Protein AF-A0A6P0NA52-F1 (afdb_monomer)

Structure (mmCIF, N/CA/C/O backbone):
data_AF-A0A6P0NA52-F1
#
_entry.id   AF-A0A6P0NA52-F1
#
loop_
_atom_site.group_PDB
_atom_site.id
_atom_site.type_symbol
_atom_site.label_atom_id
_atom_site.label_alt_id
_atom_site.label_comp_id
_atom_site.label_asym_id
_atom_site.label_entity_id
_atom_site.label_seq_id
_atom_site.pdbx_PDB_ins_code
_atom_site.Cartn_x
_atom_site.Cartn_y
_atom_site.Cartn_z
_atom_site.occupancy
_atom_site.B_iso_or_equiv
_atom_site.auth_seq_id
_atom_site.auth_comp_id
_atom_site.auth_asym_id
_atom_site.auth_atom_id
_atom_site.pdbx_PDB_model_num
ATOM 1 N N . MET A 1 1 ? -23.401 -4.101 -5.443 1.00 59.59 1 MET A N 1
ATOM 2 C CA . MET A 1 1 ? -22.128 -4.035 -4.692 1.00 59.59 1 MET A CA 1
ATOM 3 C C . MET A 1 1 ? -22.171 -2.765 -3.866 1.00 59.59 1 MET A C 1
ATOM 5 O O . MET A 1 1 ? -22.538 -1.739 -4.428 1.00 59.59 1 MET A O 1
ATOM 9 N N . ALA A 1 2 ? -21.910 -2.827 -2.560 1.00 70.06 2 ALA A N 1
ATOM 10 C CA . ALA A 1 2 ? -21.777 -1.606 -1.770 1.00 70.06 2 ALA A CA 1
ATOM 11 C C . ALA A 1 2 ? -20.561 -0.803 -2.270 1.00 70.06 2 ALA A C 1
ATOM 13 O O . ALA A 1 2 ? -19.628 -1.374 -2.839 1.00 70.06 2 ALA A O 1
ATOM 14 N N . ARG A 1 3 ? -20.603 0.526 -2.120 1.00 83.31 3 ARG A N 1
ATOM 15 C CA . ARG A 1 3 ? -19.464 1.391 -2.454 1.00 83.31 3 ARG A CA 1
ATOM 16 C C . ARG A 1 3 ? -18.346 1.116 -1.454 1.00 83.31 3 ARG A C 1
ATOM 18 O O . ARG A 1 3 ? -18.559 1.256 -0.250 1.00 83.31 3 ARG A O 1
ATOM 25 N N . LEU A 1 4 ? -17.163 0.763 -1.937 1.00 84.56 4 LEU A N 1
ATOM 26 C CA . LEU A 1 4 ? -15.998 0.448 -1.107 1.00 84.56 4 LEU A CA 1
ATOM 27 C C . LEU A 1 4 ? -15.586 1.640 -0.246 1.00 84.56 4 LEU A C 1
ATOM 29 O O . LEU A 1 4 ? -15.161 1.480 0.893 1.00 84.56 4 LEU A O 1
ATOM 33 N N . SER A 1 5 ? -15.762 2.853 -0.771 1.00 84.81 5 SER A N 1
ATOM 34 C CA . SER A 1 5 ? -15.573 4.087 -0.010 1.00 84.81 5 SER A CA 1
ATOM 35 C C . SER A 1 5 ? -16.448 4.165 1.246 1.00 84.81 5 SER A C 1
ATOM 37 O O . SER A 1 5 ? -15.993 4.688 2.262 1.00 84.81 5 SER A O 1
ATOM 39 N N . VAL A 1 6 ? -17.670 3.626 1.206 1.00 88.06 6 VAL A N 1
ATOM 40 C CA . VAL A 1 6 ? -18.576 3.575 2.364 1.00 88.06 6 VAL A CA 1
ATOM 41 C C . VAL A 1 6 ? -18.149 2.472 3.328 1.00 88.06 6 VAL A C 1
ATOM 43 O O . VAL A 1 6 ? -18.091 2.714 4.530 1.00 88.06 6 VAL A O 1
ATOM 46 N N . GLU A 1 7 ? -17.787 1.289 2.823 1.00 88.44 7 GLU A N 1
ATOM 47 C CA . GLU A 1 7 ? -17.319 0.176 3.664 1.00 88.44 7 GLU A CA 1
ATOM 48 C C . GLU A 1 7 ? -16.033 0.526 4.421 1.00 88.44 7 GLU A C 1
ATOM 50 O O . GLU A 1 7 ? -15.946 0.301 5.627 1.00 88.44 7 GLU A O 1
ATOM 55 N N . LEU A 1 8 ? -15.060 1.142 3.743 1.00 86.94 8 LEU A N 1
ATOM 56 C CA . LEU A 1 8 ? -13.821 1.604 4.368 1.00 86.94 8 LEU A CA 1
ATOM 57 C C . LEU A 1 8 ? -14.084 2.709 5.391 1.00 86.94 8 LEU A C 1
ATOM 59 O O . LEU A 1 8 ? -13.480 2.709 6.461 1.00 86.94 8 LEU A O 1
ATOM 63 N N . GLN A 1 9 ? -14.979 3.651 5.089 1.00 87.50 9 GLN A N 1
ATOM 64 C CA . GLN A 1 9 ? -15.299 4.712 6.035 1.00 87.50 9 GLN A CA 1
ATOM 65 C C . GLN A 1 9 ? -15.954 4.153 7.299 1.00 87.50 9 GLN A C 1
ATOM 67 O O . GLN A 1 9 ? -15.501 4.452 8.402 1.00 87.50 9 GLN A O 1
ATOM 72 N N . ARG A 1 10 ? -16.961 3.294 7.137 1.00 88.00 10 ARG A N 1
ATOM 73 C CA . ARG A 1 10 ? -17.636 2.649 8.259 1.00 88.00 10 ARG A CA 1
ATOM 74 C C . ARG A 1 10 ? -16.652 1.838 9.105 1.00 88.00 10 ARG A C 1
ATOM 76 O O . ARG A 1 10 ? -16.568 2.037 10.313 1.00 88.00 10 ARG A O 1
ATOM 83 N N . TYR A 1 11 ? -15.865 0.973 8.463 1.00 87.06 11 TYR A N 1
ATOM 84 C CA . TYR A 1 11 ? -14.956 0.061 9.159 1.00 87.06 11 TYR A CA 1
ATOM 85 C C . TYR A 1 11 ? -13.835 0.784 9.916 1.00 87.06 11 TYR A C 1
ATOM 87 O O . 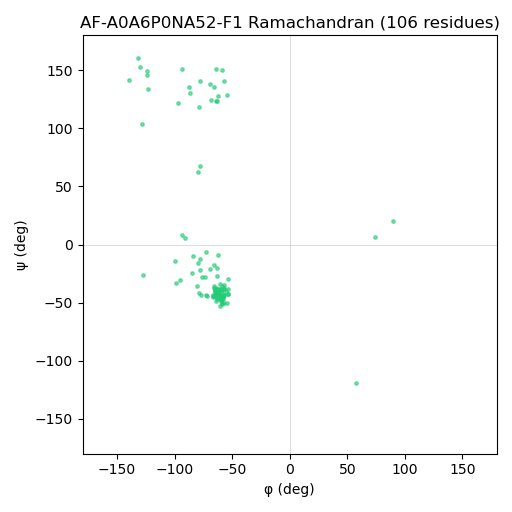TYR A 1 11 ? -13.465 0.364 11.009 1.00 87.06 11 TYR A O 1
ATOM 95 N N . PHE A 1 12 ? -13.264 1.848 9.337 1.00 87.38 12 PHE A N 1
ATOM 96 C CA . PHE A 1 12 ? -12.084 2.508 9.906 1.00 87.38 12 PHE A CA 1
ATOM 97 C C . PHE A 1 12 ? -12.385 3.777 10.708 1.00 87.38 12 PHE A C 1
ATOM 99 O O . PHE A 1 12 ? -11.480 4.239 11.398 1.00 87.38 12 PHE A O 1
ATOM 106 N N . PHE A 1 13 ? -13.584 4.365 10.625 1.00 86.75 13 PHE A N 1
ATOM 107 C CA . PHE A 1 13 ? -13.895 5.640 11.294 1.00 86.75 13 PHE A CA 1
ATOM 108 C C . PHE A 1 13 ? -15.153 5.625 12.166 1.00 86.75 13 PHE A C 1
ATOM 110 O O . PHE A 1 13 ? -15.226 6.441 13.080 1.00 86.75 13 PHE A O 1
ATOM 117 N N . GLU A 1 14 ? -16.136 4.765 11.889 1.00 85.50 14 GLU A N 1
ATOM 118 C CA . GLU A 1 14 ? -17.421 4.773 12.611 1.00 85.50 14 GLU A CA 1
ATOM 119 C C . GLU A 1 14 ? -17.483 3.709 13.713 1.00 85.50 14 GLU A C 1
ATOM 121 O O . GLU A 1 14 ? -18.106 3.931 14.747 1.00 85.50 14 GLU A O 1
ATOM 126 N N . GLU A 1 15 ? -16.826 2.565 13.516 1.00 84.88 15 GLU A N 1
ATOM 127 C CA . GLU A 1 15 ? -16.748 1.499 14.518 1.00 84.88 15 GLU A CA 1
ATOM 128 C C . GLU A 1 15 ? -15.573 1.735 15.486 1.00 84.88 15 GLU A C 1
ATOM 130 O O . GLU A 1 15 ? -14.432 1.934 15.059 1.00 84.88 15 GLU A O 1
ATOM 135 N N . GLU A 1 16 ? -15.823 1.666 16.800 1.00 75.31 16 GLU A N 1
ATOM 136 C CA . GLU A 1 16 ? -14.749 1.626 17.801 1.00 75.31 16 GLU A CA 1
ATOM 137 C C . GLU A 1 16 ? -13.932 0.337 17.634 1.00 75.31 16 GLU A C 1
ATOM 139 O O . GLU A 1 16 ? -14.459 -0.778 17.648 1.00 75.31 16 GLU A O 1
ATOM 144 N N . ARG A 1 17 ? -12.622 0.495 17.440 1.00 74.81 17 ARG A N 1
ATOM 145 C CA . ARG A 1 17 ? -11.687 -0.585 17.108 1.00 74.81 17 ARG A CA 1
ATOM 146 C C . ARG A 1 17 ? -10.462 -0.530 18.000 1.00 74.81 17 ARG A C 1
ATOM 148 O O . ARG A 1 17 ? -10.112 0.510 18.556 1.00 74.81 17 ARG A O 1
ATOM 155 N N . GLU A 1 18 ? -9.765 -1.659 18.070 1.00 80.12 18 GLU A N 1
ATOM 156 C CA . GLU A 1 18 ? -8.446 -1.691 18.683 1.00 80.12 18 GLU A CA 1
ATOM 157 C C . GLU A 1 18 ? -7.477 -0.728 17.966 1.00 80.12 18 GLU A C 1
ATOM 159 O O . GLU A 1 18 ? -7.569 -0.539 16.748 1.00 80.12 18 GLU A O 1
ATOM 164 N N . PRO A 1 19 ? -6.480 -0.168 18.677 1.00 84.00 19 PRO A N 1
ATOM 165 C CA . PRO A 1 19 ? -5.510 0.771 18.101 1.00 84.00 19 PRO A CA 1
ATOM 166 C C . PRO A 1 19 ? -4.644 0.180 16.977 1.00 84.00 19 PRO A C 1
ATOM 168 O O . PRO A 1 19 ? -3.865 0.899 16.343 1.00 84.00 19 PRO A O 1
ATOM 171 N N . GLN A 1 20 ? -4.721 -1.134 16.757 1.00 86.38 20 GLN A N 1
ATOM 172 C CA . GLN A 1 20 ? -3.938 -1.868 15.776 1.00 86.38 20 GLN A CA 1
ATOM 173 C C . GLN A 1 20 ? -4.849 -2.624 14.814 1.00 86.38 20 GLN A C 1
ATOM 175 O O . GLN A 1 20 ? -5.758 -3.337 15.225 1.00 86.38 20 GLN A O 1
ATOM 180 N N . VAL A 1 21 ? -4.537 -2.522 13.528 1.00 87.06 21 VAL A N 1
ATOM 181 C CA . VAL A 1 21 ? -5.218 -3.232 12.442 1.00 87.06 21 VAL A CA 1
ATOM 182 C C . VAL A 1 21 ? -4.212 -4.046 11.648 1.00 87.06 21 VAL A C 1
ATOM 184 O O . VAL A 1 21 ? -3.034 -3.682 11.558 1.00 87.06 21 VAL A O 1
ATOM 187 N N . ARG A 1 22 ? -4.649 -5.175 11.088 1.00 88.31 22 ARG A N 1
ATOM 188 C CA . ARG A 1 22 ? -3.787 -6.016 10.255 1.00 88.31 22 ARG A CA 1
ATOM 189 C C . ARG A 1 22 ? -3.956 -5.648 8.794 1.00 88.31 22 ARG A C 1
ATOM 191 O O . ARG A 1 22 ? -5.037 -5.264 8.351 1.00 88.31 22 ARG A O 1
ATOM 198 N N . LEU A 1 23 ? -2.897 -5.850 8.013 1.00 82.94 23 LEU A N 1
ATOM 199 C CA . LEU A 1 23 ? -2.988 -5.718 6.560 1.00 82.94 23 LEU A CA 1
ATOM 200 C C . LEU A 1 23 ? -4.067 -6.652 5.982 1.00 82.94 23 LEU A C 1
ATOM 202 O O . LEU A 1 23 ? -4.803 -6.247 5.088 1.00 82.94 23 LEU A O 1
ATOM 206 N N . ALA A 1 24 ? -4.213 -7.863 6.533 1.00 83.19 24 ALA A N 1
ATOM 207 C CA . ALA A 1 24 ? -5.268 -8.800 6.151 1.00 83.19 24 ALA A CA 1
ATOM 208 C C . ALA A 1 24 ? -6.679 -8.198 6.227 1.00 83.19 24 ALA A C 1
ATOM 210 O O . ALA A 1 24 ? -7.491 -8.471 5.346 1.00 83.19 24 ALA A O 1
ATOM 211 N N . ASP A 1 25 ? -6.965 -7.368 7.231 1.00 83.88 25 ASP A N 1
ATOM 212 C CA . ASP A 1 25 ? -8.293 -6.781 7.428 1.00 83.88 25 ASP A CA 1
ATOM 213 C C . ASP A 1 25 ? -8.626 -5.810 6.285 1.00 83.88 25 ASP A C 1
ATOM 215 O O . ASP A 1 25 ? -9.697 -5.879 5.684 1.00 83.88 25 ASP A O 1
ATOM 219 N N . ILE A 1 26 ? -7.655 -4.969 5.910 1.00 81.62 26 ILE A N 1
ATOM 220 C CA . ILE A 1 26 ? -7.770 -4.017 4.794 1.00 81.62 26 ILE A CA 1
ATOM 221 C C . ILE A 1 26 ? -7.956 -4.762 3.470 1.00 81.62 26 ILE A C 1
ATOM 223 O O . ILE A 1 26 ? -8.833 -4.424 2.675 1.00 81.62 26 ILE A O 1
ATOM 227 N N . LEU A 1 27 ? -7.135 -5.788 3.224 1.00 81.81 27 LEU A N 1
ATOM 228 C CA . LEU A 1 27 ? -7.210 -6.567 1.989 1.00 81.81 27 LEU A CA 1
ATOM 229 C C . LEU A 1 27 ? -8.528 -7.346 1.907 1.00 81.81 27 LEU A C 1
ATOM 231 O O . LEU A 1 27 ? -9.105 -7.457 0.833 1.00 81.81 27 LEU A O 1
ATOM 235 N N . THR A 1 28 ? -9.047 -7.840 3.031 1.00 83.69 28 THR A N 1
ATOM 236 C CA . THR A 1 28 ? -10.334 -8.547 3.059 1.00 83.69 28 THR A CA 1
ATOM 237 C C . THR A 1 28 ? -11.484 -7.619 2.668 1.00 83.69 28 THR A C 1
ATOM 239 O O . THR A 1 28 ? -12.317 -8.016 1.856 1.00 83.69 28 THR A O 1
ATOM 242 N N . LEU A 1 29 ? -11.485 -6.375 3.162 1.00 83.94 29 LEU A N 1
ATOM 243 C CA . LEU A 1 29 ? -12.468 -5.349 2.779 1.00 83.94 29 LEU A CA 1
ATOM 244 C C . LEU A 1 29 ? -12.364 -4.964 1.300 1.00 83.94 29 LEU A C 1
ATOM 246 O O . LEU A 1 29 ? -13.371 -4.762 0.634 1.00 83.94 29 LEU A O 1
ATOM 250 N N . ALA A 1 30 ? -11.147 -4.906 0.755 1.00 82.44 30 ALA A N 1
ATOM 251 C CA . ALA A 1 30 ? -10.932 -4.614 -0.660 1.00 82.44 30 ALA A CA 1
ATOM 252 C C . ALA A 1 30 ? -11.471 -5.706 -1.612 1.00 82.44 30 ALA A C 1
ATOM 254 O O . ALA A 1 30 ? -11.667 -5.434 -2.800 1.00 82.44 30 ALA A O 1
ATOM 255 N N . GLY A 1 31 ? -11.729 -6.924 -1.122 1.00 83.94 31 GLY A N 1
ATOM 256 C CA . GLY A 1 31 ? -12.437 -7.974 -1.859 1.00 83.94 31 GLY A CA 1
ATOM 257 C C . GLY A 1 31 ? -11.787 -8.348 -3.197 1.00 83.94 31 GLY A C 1
ATOM 258 O O . GLY A 1 31 ? -10.653 -8.811 -3.251 1.00 83.94 31 GLY A O 1
ATOM 259 N N . GLU A 1 32 ? -12.508 -8.179 -4.306 1.00 83.06 32 GLU A N 1
ATOM 260 C CA . GLU A 1 32 ? -11.985 -8.463 -5.656 1.00 83.06 32 GLU A CA 1
ATOM 261 C C . GLU A 1 32 ? -11.062 -7.352 -6.189 1.00 83.06 32 GLU A C 1
ATOM 263 O O . GLU A 1 32 ? -10.340 -7.544 -7.165 1.00 83.06 32 GLU A O 1
ATOM 268 N N . ARG A 1 33 ? -11.037 -6.186 -5.532 1.00 85.00 33 ARG A N 1
ATOM 269 C CA . ARG A 1 33 ? -10.296 -4.988 -5.967 1.00 85.00 33 ARG A CA 1
ATOM 270 C C . ARG A 1 33 ? -8.897 -4.894 -5.349 1.00 85.00 33 ARG A C 1
ATOM 272 O O . ARG A 1 33 ? -8.219 -3.880 -5.506 1.00 85.00 33 ARG A O 1
ATOM 279 N N . ILE A 1 34 ? -8.447 -5.944 -4.655 1.00 88.56 34 ILE A N 1
ATOM 280 C CA . ILE A 1 34 ? -7.194 -5.949 -3.884 1.00 88.56 34 ILE A CA 1
ATOM 281 C C . ILE A 1 34 ? -5.974 -5.609 -4.748 1.00 88.56 34 ILE A C 1
ATOM 283 O O . ILE A 1 34 ? -5.127 -4.831 -4.313 1.00 88.56 34 ILE A O 1
ATOM 287 N N . PHE A 1 35 ? -5.869 -6.160 -5.962 1.00 92.25 35 PHE A N 1
ATOM 288 C CA . PHE A 1 35 ? -4.736 -5.867 -6.848 1.00 92.25 35 PHE A CA 1
ATOM 289 C C . PHE A 1 35 ? -4.619 -4.371 -7.141 1.00 92.25 35 PHE A C 1
ATOM 291 O O . PHE A 1 35 ? -3.543 -3.800 -6.982 1.00 92.25 35 PHE A O 1
ATOM 298 N N . GLY A 1 36 ? -5.740 -3.725 -7.479 1.00 90.25 36 GLY A N 1
ATOM 299 C CA . GLY A 1 36 ? -5.789 -2.284 -7.716 1.00 90.25 36 GLY A CA 1
ATOM 300 C C . GLY A 1 36 ? -5.312 -1.483 -6.505 1.00 90.25 36 GLY A C 1
ATOM 301 O O . GLY A 1 36 ? -4.478 -0.591 -6.649 1.00 90.25 36 GLY A O 1
ATOM 302 N N . PHE A 1 37 ? -5.758 -1.850 -5.301 1.00 86.62 37 PHE A N 1
ATOM 303 C CA . PHE A 1 37 ? -5.282 -1.213 -4.071 1.00 86.62 37 PHE A CA 1
ATOM 304 C C . PHE A 1 37 ? -3.783 -1.351 -3.863 1.00 86.62 37 PHE A C 1
ATOM 306 O O . PHE A 1 37 ? -3.117 -0.358 -3.570 1.00 86.62 37 PHE A O 1
ATOM 313 N N . LEU A 1 38 ? -3.250 -2.566 -3.998 1.00 90.19 38 LEU A N 1
ATOM 314 C CA . LEU A 1 38 ? -1.824 -2.800 -3.803 1.00 90.19 38 LEU A CA 1
ATOM 315 C C . LEU A 1 38 ? -0.995 -2.016 -4.818 1.00 90.19 38 LEU A C 1
ATOM 317 O O . LEU A 1 38 ? 0.004 -1.420 -4.428 1.00 90.19 38 LEU A O 1
ATOM 321 N N . PHE A 1 39 ? -1.422 -1.946 -6.081 1.00 92.88 39 PHE A N 1
ATOM 322 C CA . PHE A 1 39 ? -0.733 -1.134 -7.083 1.00 92.88 39 PHE A CA 1
ATOM 323 C C . PHE A 1 39 ? -0.712 0.343 -6.715 1.00 92.88 39 PHE A C 1
ATOM 325 O O . PHE A 1 39 ? 0.355 0.950 -6.740 1.00 92.88 39 PHE A O 1
ATOM 332 N N . VAL A 1 40 ? -1.852 0.910 -6.310 1.00 89.31 40 VAL A N 1
ATOM 333 C CA . VAL A 1 40 ? -1.915 2.315 -5.888 1.00 89.31 40 VAL A CA 1
ATOM 334 C C . VAL A 1 40 ? -0.994 2.548 -4.691 1.00 89.31 40 VAL A C 1
ATOM 336 O O . VAL A 1 40 ? -0.104 3.391 -4.767 1.00 89.31 40 VAL A O 1
ATOM 339 N N . ILE A 1 41 ? -1.131 1.757 -3.623 1.00 86.75 41 ILE A N 1
ATOM 340 C CA . ILE A 1 41 ? -0.342 1.920 -2.393 1.00 86.75 41 ILE A CA 1
ATOM 341 C C . ILE A 1 41 ? 1.159 1.779 -2.666 1.00 86.75 41 ILE A C 1
ATOM 343 O O . ILE A 1 41 ? 1.941 2.581 -2.166 1.00 86.75 41 ILE A O 1
ATOM 347 N N . LEU A 1 42 ? 1.575 0.796 -3.467 1.00 90.56 42 LEU A N 1
ATOM 348 C CA . LEU A 1 42 ? 2.989 0.582 -3.791 1.00 90.56 42 LEU A CA 1
ATOM 349 C C . LEU A 1 42 ? 3.535 1.630 -4.773 1.00 90.56 42 LEU A C 1
ATOM 351 O O . LEU A 1 42 ? 4.727 1.933 -4.737 1.00 90.56 42 LEU A O 1
ATOM 355 N N . SER A 1 43 ? 2.685 2.208 -5.627 1.00 91.50 43 SER A N 1
ATOM 356 C CA . SER A 1 43 ? 3.077 3.290 -6.537 1.00 91.50 43 SER A CA 1
ATOM 357 C C . SER A 1 43 ? 3.220 4.642 -5.837 1.00 91.50 43 SER A C 1
ATOM 359 O O . SER A 1 43 ? 4.028 5.458 -6.273 1.00 91.50 43 SER A O 1
ATOM 361 N N . LEU A 1 44 ? 2.486 4.869 -4.738 1.00 88.69 44 LEU A N 1
ATOM 362 C CA . LEU A 1 44 ? 2.452 6.155 -4.038 1.00 88.69 44 LEU A CA 1
ATOM 363 C C . LEU A 1 44 ? 3.843 6.622 -3.586 1.00 88.69 44 LEU A C 1
ATOM 365 O O . LEU A 1 44 ? 4.199 7.746 -3.931 1.00 88.69 44 LEU A O 1
ATOM 369 N N . PRO A 1 45 ? 4.661 5.800 -2.892 1.00 85.69 45 PRO A N 1
ATOM 370 C CA . PRO A 1 45 ? 6.027 6.181 -2.553 1.00 85.69 45 PRO A CA 1
ATOM 371 C C . PRO A 1 45 ? 6.830 6.604 -3.779 1.00 85.69 45 PRO A C 1
ATOM 373 O O . PRO A 1 45 ? 7.504 7.619 -3.718 1.00 85.69 45 PRO A O 1
ATOM 376 N N . SER A 1 46 ? 6.698 5.872 -4.890 1.00 86.50 46 SER A N 1
ATOM 377 C CA . SER A 1 46 ? 7.427 6.132 -6.141 1.00 86.50 46 SER A CA 1
ATOM 378 C C . SER A 1 46 ? 6.990 7.420 -6.848 1.00 86.50 46 SER A C 1
ATOM 380 O O . SER A 1 46 ? 7.736 7.945 -7.670 1.00 86.50 46 SER A O 1
ATOM 382 N N . ALA A 1 47 ? 5.790 7.924 -6.549 1.00 86.06 47 ALA A N 1
ATOM 383 C CA . ALA A 1 47 ? 5.271 9.179 -7.084 1.00 86.06 47 ALA A CA 1
ATOM 384 C C . ALA A 1 47 ? 5.737 10.411 -6.288 1.00 86.06 47 ALA A C 1
ATOM 386 O O . ALA A 1 47 ? 5.513 11.541 -6.723 1.00 86.06 47 ALA A O 1
ATOM 387 N N . LEU A 1 48 ? 6.368 10.220 -5.122 1.00 85.75 48 LEU A N 1
ATOM 388 C CA . LEU A 1 48 ? 6.865 11.325 -4.309 1.00 85.75 48 LEU A CA 1
ATOM 389 C C . LEU A 1 48 ? 8.183 11.875 -4.889 1.00 85.75 48 LEU A C 1
ATOM 391 O O . LEU A 1 48 ? 9.047 11.103 -5.313 1.00 85.75 48 LEU A O 1
ATOM 395 N N . PRO A 1 49 ? 8.394 13.203 -4.876 1.00 83.88 49 PRO A N 1
ATOM 396 C CA . PRO A 1 49 ? 9.629 13.820 -5.354 1.00 83.88 49 PRO A CA 1
ATOM 397 C C . PRO A 1 49 ? 10.753 13.672 -4.312 1.00 83.88 49 PRO A C 1
ATOM 399 O O . PRO A 1 49 ? 11.182 14.645 -3.695 1.00 83.88 49 PRO A O 1
ATOM 402 N N . ILE A 1 50 ? 11.210 12.438 -4.079 1.00 86.38 50 ILE A N 1
ATOM 403 C CA . ILE A 1 50 ? 12.268 12.120 -3.112 1.00 86.38 50 ILE A CA 1
ATOM 404 C C . ILE A 1 50 ? 13.615 12.010 -3.851 1.00 86.38 50 ILE A C 1
ATOM 406 O O . ILE A 1 50 ? 13.751 11.159 -4.734 1.00 86.38 50 ILE A O 1
ATOM 410 N N . PRO A 1 51 ? 14.636 12.814 -3.496 1.00 83.25 51 PRO A N 1
ATOM 411 C CA . PRO A 1 51 ? 15.953 12.791 -4.133 1.00 83.25 51 PRO A CA 1
ATOM 412 C C . PRO A 1 51 ? 16.813 11.627 -3.605 1.00 83.25 51 PRO A C 1
ATOM 414 O O . PRO A 1 51 ? 17.852 11.834 -2.983 1.00 83.25 51 PRO A O 1
ATOM 417 N N . ALA A 1 52 ? 16.371 10.389 -3.827 1.00 87.56 52 ALA A N 1
ATOM 418 C CA . ALA A 1 52 ? 17.071 9.175 -3.405 1.00 87.56 52 ALA A CA 1
ATOM 419 C C . ALA A 1 52 ? 17.232 8.216 -4.598 1.00 87.56 52 ALA A C 1
ATOM 421 O O . ALA A 1 52 ? 16.265 7.572 -4.993 1.00 87.56 52 ALA A O 1
ATOM 422 N N . PRO A 1 53 ? 18.419 8.091 -5.213 1.00 86.75 53 PRO A N 1
ATOM 423 C CA . PRO A 1 53 ? 18.610 7.203 -6.360 1.00 86.75 53 PRO A CA 1
ATOM 424 C C . PRO A 1 53 ? 18.180 5.758 -6.060 1.00 86.75 53 PRO A C 1
ATOM 426 O O . PRO A 1 53 ? 18.593 5.171 -5.064 1.00 86.75 53 PRO A O 1
ATOM 429 N N . GLY A 1 54 ? 17.340 5.179 -6.922 1.00 86.81 54 GLY A N 1
ATOM 430 C CA . GLY A 1 54 ? 16.943 3.768 -6.837 1.00 86.81 54 GLY A CA 1
ATOM 431 C C . GLY A 1 54 ? 15.961 3.397 -5.714 1.00 86.81 54 GLY A C 1
ATOM 432 O O . GLY A 1 54 ? 15.662 2.216 -5.553 1.00 86.81 54 GLY A O 1
ATOM 433 N N . TYR A 1 55 ? 15.411 4.355 -4.960 1.00 90.19 55 TYR A N 1
ATOM 434 C CA . TYR A 1 55 ? 14.501 4.050 -3.842 1.00 90.19 55 TYR A CA 1
ATOM 435 C C . TYR A 1 55 ? 13.195 3.348 -4.265 1.00 90.19 55 TYR A C 1
ATOM 437 O O . TYR A 1 55 ? 12.603 2.608 -3.481 1.00 90.19 55 TYR A O 1
ATOM 445 N N . SER A 1 56 ? 12.749 3.563 -5.505 1.00 91.50 56 SER A N 1
ATOM 446 C CA . SER A 1 56 ? 11.523 2.983 -6.064 1.00 91.50 56 SER A CA 1
ATOM 447 C C . SER A 1 56 ? 11.687 1.529 -6.524 1.00 91.50 56 SER A C 1
ATOM 449 O O . SER A 1 56 ? 10.692 0.827 -6.694 1.00 91.50 56 SER A O 1
ATOM 451 N N . ILE A 1 57 ? 12.923 1.042 -6.686 1.00 93.81 57 ILE A N 1
ATOM 452 C CA . ILE A 1 57 ? 13.226 -0.312 -7.177 1.00 93.81 57 ILE A CA 1
ATOM 453 C C . ILE A 1 57 ? 12.539 -1.423 -6.366 1.00 93.81 57 ILE A C 1
ATOM 455 O O . ILE A 1 57 ? 11.868 -2.252 -6.986 1.00 93.81 57 ILE A O 1
ATOM 459 N N . PRO A 1 58 ? 12.619 -1.474 -5.018 1.00 93.44 58 PRO A N 1
ATOM 460 C CA . PRO A 1 58 ? 11.927 -2.517 -4.260 1.00 93.44 58 PRO A CA 1
ATOM 461 C C . PRO A 1 58 ? 10.4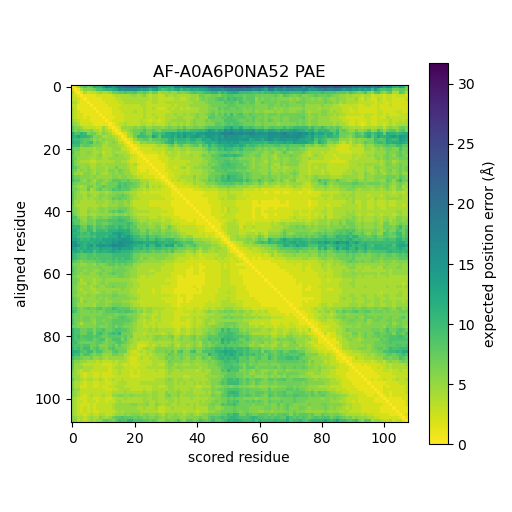11 -2.499 -4.492 1.00 93.44 58 PRO A C 1
ATOM 463 O O . PRO A 1 58 ? 9.802 -3.556 -4.644 1.00 93.44 58 PRO A O 1
ATOM 466 N N . PHE A 1 59 ? 9.799 -1.317 -4.590 1.00 93.38 59 PHE A N 1
ATOM 467 C CA . PHE A 1 59 ? 8.367 -1.188 -4.859 1.00 93.38 59 PHE A CA 1
ATOM 468 C C . PHE A 1 59 ? 8.013 -1.672 -6.268 1.00 93.38 59 PHE A C 1
ATOM 470 O O . PHE A 1 59 ? 7.054 -2.425 -6.430 1.00 93.38 59 PHE A O 1
ATOM 477 N N . ALA A 1 60 ? 8.816 -1.311 -7.272 1.00 93.88 60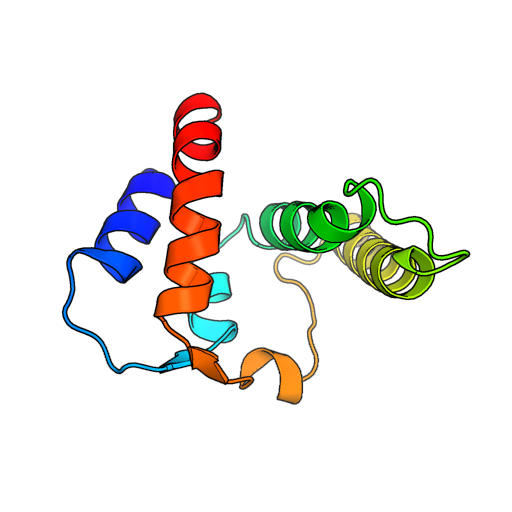 ALA A N 1
ATOM 478 C CA . ALA A 1 60 ? 8.634 -1.749 -8.652 1.00 93.88 60 ALA A CA 1
ATOM 479 C C . ALA A 1 60 ? 8.733 -3.275 -8.796 1.00 93.88 60 ALA A C 1
ATOM 481 O O . ALA A 1 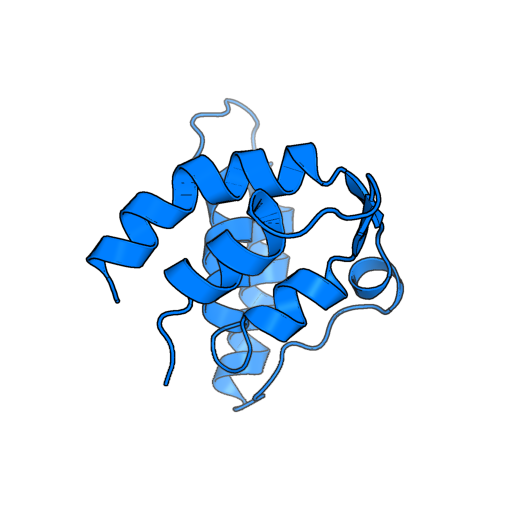60 ? 7.918 -3.870 -9.497 1.00 93.88 60 ALA A O 1
ATOM 482 N N . ILE A 1 61 ? 9.666 -3.924 -8.088 1.00 95.81 61 ILE A N 1
ATOM 483 C CA . ILE A 1 61 ? 9.783 -5.392 -8.069 1.00 95.81 61 ILE A CA 1
ATOM 484 C C . ILE A 1 61 ? 8.501 -6.028 -7.517 1.00 95.81 61 ILE A C 1
ATOM 486 O O . ILE A 1 61 ? 7.964 -6.959 -8.117 1.00 95.81 61 ILE A O 1
ATOM 490 N N . VAL A 1 62 ? 7.972 -5.517 -6.400 1.00 94.38 62 VAL A N 1
ATOM 491 C CA . VAL A 1 62 ? 6.733 -6.052 -5.806 1.00 94.38 62 VAL A CA 1
ATOM 492 C C . VAL A 1 62 ? 5.537 -5.826 -6.735 1.00 94.38 62 VAL A C 1
ATOM 494 O O . VAL A 1 62 ? 4.755 -6.750 -6.954 1.00 94.38 62 VAL A O 1
ATOM 497 N N . ILE A 1 63 ? 5.414 -4.634 -7.327 1.00 95.31 63 ILE A N 1
ATOM 498 C CA . ILE A 1 63 ? 4.379 -4.326 -8.326 1.00 95.31 63 ILE A CA 1
ATOM 499 C C . ILE A 1 63 ? 4.474 -5.288 -9.510 1.00 95.31 63 ILE A C 1
ATOM 501 O O . ILE A 1 63 ? 3.458 -5.836 -9.929 1.00 95.31 63 ILE A O 1
ATOM 505 N N . PHE A 1 64 ? 5.678 -5.537 -10.024 1.00 97.19 64 PHE A N 1
ATOM 506 C CA . PHE A 1 64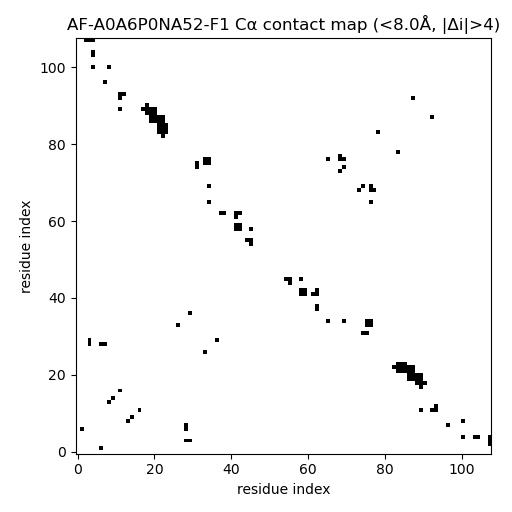 ? 5.897 -6.441 -11.148 1.00 97.19 64 PHE A CA 1
ATOM 507 C C . PHE A 1 64 ? 5.438 -7.872 -10.833 1.00 97.19 64 PHE A C 1
ATOM 509 O O . PHE A 1 64 ? 4.717 -8.479 -11.624 1.00 97.19 64 PHE A O 1
ATOM 516 N N . LEU A 1 65 ? 5.764 -8.391 -9.645 1.00 96.44 65 LEU A N 1
ATOM 517 C CA . LEU A 1 65 ? 5.300 -9.711 -9.205 1.00 96.44 65 LEU A CA 1
ATOM 518 C C . LEU A 1 65 ? 3.771 -9.779 -9.080 1.00 96.44 65 LEU A C 1
ATOM 520 O O . LEU A 1 65 ? 3.160 -10.754 -9.516 1.00 96.44 65 LEU A O 1
ATOM 524 N N . LEU A 1 66 ? 3.141 -8.745 -8.517 1.00 95.56 66 LEU A N 1
ATOM 525 C CA . LEU A 1 66 ? 1.682 -8.657 -8.419 1.00 95.56 66 LEU A CA 1
ATOM 526 C C . LEU A 1 66 ? 1.020 -8.564 -9.801 1.00 95.56 66 LEU A C 1
ATOM 528 O O . LEU A 1 66 ? -0.018 -9.182 -10.025 1.00 95.56 66 LEU A O 1
ATOM 532 N N . ALA A 1 67 ? 1.627 -7.837 -10.739 1.00 96.38 67 ALA A N 1
ATOM 533 C CA . ALA A 1 67 ? 1.149 -7.742 -12.114 1.00 96.38 67 ALA A CA 1
ATOM 534 C C . ALA A 1 67 ? 1.186 -9.103 -12.815 1.00 96.38 67 ALA A C 1
ATOM 536 O O . ALA A 1 67 ? 0.204 -9.478 -13.449 1.00 96.38 67 ALA A O 1
ATOM 537 N N . ILE A 1 68 ? 2.257 -9.885 -12.634 1.00 97.75 68 ILE A N 1
ATOM 538 C CA . ILE A 1 68 ? 2.323 -11.261 -13.151 1.00 97.75 68 ILE A CA 1
ATOM 539 C C . ILE A 1 68 ? 1.190 -12.114 -12.570 1.00 97.75 68 ILE A C 1
ATOM 541 O O . ILE A 1 68 ? 0.498 -12.798 -13.321 1.00 97.75 68 ILE A O 1
ATOM 545 N N . GLN A 1 69 ? 0.956 -12.055 -11.255 1.00 96.00 69 GLN A N 1
ATOM 546 C CA . GLN A 1 69 ? -0.139 -12.802 -10.624 1.00 96.00 69 GLN A CA 1
ATOM 547 C C . GLN A 1 69 ? -1.505 -12.419 -11.213 1.00 96.00 69 GLN A C 1
ATOM 549 O O . GLN A 1 69 ? -2.322 -13.299 -11.487 1.00 96.00 69 GLN A O 1
ATOM 554 N N . LEU A 1 70 ? -1.734 -11.124 -11.455 1.00 95.44 70 LEU A N 1
ATOM 555 C CA . LEU A 1 70 ? -2.961 -10.634 -12.079 1.00 95.44 70 LEU A CA 1
ATOM 556 C C . LEU A 1 70 ? -3.107 -11.130 -13.528 1.00 95.44 70 LEU A C 1
ATOM 558 O O . LEU A 1 70 ? -4.180 -11.597 -13.898 1.00 95.44 70 LEU A O 1
ATOM 562 N N . ILE A 1 71 ? -2.033 -11.081 -14.325 1.00 96.94 71 ILE A N 1
ATOM 563 C CA . ILE A 1 71 ? -2.014 -11.551 -15.724 1.00 96.94 71 ILE A CA 1
ATOM 564 C C . ILE A 1 71 ? -2.326 -13.051 -15.812 1.00 96.94 71 ILE A C 1
ATOM 566 O O . ILE A 1 71 ? -3.053 -13.476 -16.705 1.00 96.94 71 ILE A O 1
ATOM 570 N N . VAL A 1 72 ? -1.824 -13.852 -14.868 1.00 96.88 72 VAL A N 1
ATOM 571 C CA . VAL A 1 72 ? -2.095 -15.301 -14.784 1.00 96.88 72 VAL A CA 1
ATOM 572 C C . VAL A 1 72 ? -3.535 -15.600 -14.313 1.00 96.88 72 VAL A C 1
ATOM 574 O O . VAL A 1 72 ? -3.976 -16.746 -14.345 1.00 96.88 72 VAL A O 1
ATOM 577 N N . GLY A 1 73 ? -4.308 -14.582 -13.917 1.00 94.19 73 GLY A N 1
ATOM 578 C CA . GLY A 1 73 ? -5.713 -14.719 -13.525 1.00 94.19 73 GLY A CA 1
ATOM 579 C C . GLY A 1 73 ? -5.925 -15.005 -12.037 1.00 94.19 73 GLY A C 1
ATOM 580 O O . GLY A 1 73 ? -6.986 -15.499 -11.644 1.00 94.19 73 GLY A O 1
ATOM 581 N N . ALA A 1 74 ? -4.940 -14.708 -11.182 1.00 92.38 74 ALA A N 1
ATOM 582 C CA . ALA A 1 74 ? -5.120 -14.826 -9.741 1.00 92.38 74 ALA A CA 1
ATOM 583 C C . ALA A 1 74 ? -6.221 -13.864 -9.263 1.00 92.38 74 ALA A C 1
ATOM 585 O O . ALA A 1 74 ? -6.176 -12.665 -9.520 1.00 92.38 74 ALA A O 1
ATOM 586 N N . LYS A 1 75 ? -7.207 -14.382 -8.520 1.00 87.12 75 LYS A N 1
ATOM 587 C CA . LYS A 1 75 ? -8.293 -13.564 -7.940 1.00 87.12 75 LYS A CA 1
ATOM 588 C C . LYS A 1 75 ? -7.863 -12.789 -6.694 1.00 87.12 75 LYS A C 1
ATOM 590 O O . LYS A 1 75 ? -8.503 -11.815 -6.314 1.00 87.12 75 LYS A O 1
ATOM 595 N N . ARG A 1 76 ? -6.804 -13.250 -6.024 1.00 88.06 76 ARG A N 1
ATOM 596 C CA . ARG A 1 76 ? -6.214 -12.618 -4.842 1.00 88.06 76 ARG A CA 1
ATOM 597 C C . ARG A 1 76 ? -4.694 -12.689 -4.937 1.00 88.06 76 ARG A C 1
ATOM 599 O O . ARG A 1 76 ? -4.184 -13.720 -5.379 1.00 88.06 76 ARG A O 1
ATOM 606 N N . PRO A 1 77 ? -3.978 -11.639 -4.515 1.00 90.31 77 PRO A N 1
ATOM 607 C CA . PRO A 1 77 ? -2.530 -11.658 -4.514 1.00 90.31 77 PRO A CA 1
ATOM 608 C C . PRO A 1 77 ? -2.011 -12.636 -3.465 1.00 90.31 77 PRO A C 1
ATOM 610 O O . PRO A 1 77 ? -2.494 -12.683 -2.331 1.00 90.31 77 PRO A O 1
ATOM 613 N N . TRP A 1 78 ? -0.989 -13.393 -3.835 1.00 90.31 78 TRP A N 1
ATOM 614 C CA . TRP A 1 78 ? -0.210 -14.165 -2.889 1.00 90.31 78 TRP A CA 1
ATOM 615 C C . TRP A 1 78 ? 0.770 -13.231 -2.176 1.00 90.31 78 TRP A C 1
ATOM 617 O O . TRP A 1 78 ? 1.628 -12.611 -2.809 1.00 90.31 78 TRP A O 1
ATOM 627 N N . LEU A 1 79 ? 0.627 -13.130 -0.854 1.00 85.56 79 LEU A N 1
ATOM 628 C CA . LEU A 1 79 ? 1.500 -12.352 0.020 1.00 85.56 79 LEU A CA 1
ATOM 629 C C . LEU A 1 79 ? 2.071 -13.250 1.127 1.00 85.56 79 LEU A C 1
ATOM 631 O O . LEU A 1 79 ? 1.367 -14.133 1.625 1.00 85.56 79 LEU A O 1
ATOM 635 N N . PRO A 1 80 ? 3.319 -13.015 1.576 1.00 86.94 80 PRO A N 1
ATOM 636 C CA . PRO A 1 80 ? 3.891 -13.740 2.703 1.00 86.94 80 PRO A CA 1
ATOM 637 C C . PRO A 1 80 ? 3.031 -13.607 3.967 1.00 86.94 80 PRO A C 1
ATOM 639 O O . PRO A 1 80 ? 2.589 -12.510 4.317 1.00 86.94 80 PRO A O 1
ATOM 642 N N . ASN A 1 81 ? 2.896 -14.696 4.733 1.00 83.00 81 ASN A N 1
ATOM 643 C CA . ASN A 1 81 ? 2.131 -14.712 5.992 1.00 83.00 81 ASN A CA 1
ATOM 644 C C . ASN A 1 81 ? 2.568 -13.627 6.992 1.00 83.00 81 ASN A C 1
ATOM 646 O O . ASN A 1 81 ? 1.748 -13.140 7.769 1.00 83.00 81 ASN A O 1
ATOM 650 N N . LYS A 1 82 ? 3.844 -13.218 6.965 1.00 84.75 82 LYS A N 1
ATOM 651 C CA . LYS A 1 82 ? 4.353 -12.115 7.794 1.00 84.75 82 LYS A CA 1
ATOM 652 C C . LYS A 1 82 ? 3.722 -10.766 7.439 1.00 84.75 82 LYS A C 1
ATOM 654 O O . LYS A 1 82 ? 3.437 -9.993 8.343 1.00 84.75 82 LYS A O 1
ATOM 659 N N . MET A 1 83 ? 3.491 -1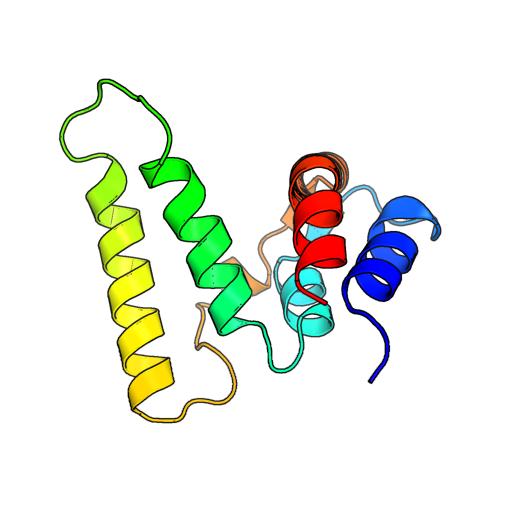0.488 6.154 1.00 84.56 83 MET A N 1
ATOM 660 C CA . MET A 1 83 ? 2.855 -9.240 5.715 1.00 84.56 83 MET A CA 1
ATOM 661 C C . MET A 1 83 ? 1.367 -9.251 6.046 1.00 84.56 83 MET A C 1
ATOM 663 O O . MET A 1 83 ? 0.848 -8.276 6.575 1.00 84.56 83 MET A O 1
ATOM 667 N N . MET A 1 84 ? 0.700 -10.381 5.805 1.00 82.31 84 MET A N 1
ATOM 668 C CA . MET A 1 84 ? -0.733 -10.532 6.063 1.00 82.31 84 MET A CA 1
ATOM 669 C C . MET A 1 84 ? -1.071 -10.365 7.554 1.00 82.31 84 MET A C 1
ATOM 671 O O . MET A 1 84 ? -2.045 -9.702 7.901 1.00 82.31 84 MET A O 1
ATOM 675 N N . ASN A 1 85 ? -0.207 -10.875 8.438 1.00 85.31 85 ASN A N 1
ATOM 676 C CA . ASN A 1 85 ? -0.324 -10.715 9.891 1.00 85.31 85 ASN A CA 1
ATOM 677 C C . ASN A 1 85 ? 0.402 -9.477 10.447 1.00 85.31 85 ASN A C 1
ATOM 679 O O . ASN A 1 85 ? 0.471 -9.304 11.666 1.00 85.31 85 ASN A O 1
ATOM 683 N N . GLY A 1 86 ? 0.953 -8.624 9.579 1.00 84.12 86 GLY A N 1
ATOM 684 C CA . GLY A 1 86 ? 1.612 -7.389 9.981 1.00 84.12 86 GLY A CA 1
ATOM 685 C C . GLY A 1 86 ? 0.612 -6.452 10.649 1.00 84.12 86 GLY A C 1
ATOM 686 O O . GLY A 1 86 ? -0.419 -6.122 10.060 1.00 84.12 86 GLY A O 1
ATOM 687 N N . LYS A 1 87 ? 0.908 -6.043 11.885 1.00 86.88 87 LYS A N 1
ATOM 688 C CA . LYS A 1 87 ? 0.097 -5.081 12.637 1.00 86.88 87 LYS A CA 1
ATOM 689 C C . LYS A 1 87 ? 0.554 -3.661 12.318 1.00 86.88 87 LYS A C 1
ATOM 691 O O . LYS A 1 87 ? 1.750 -3.381 12.312 1.00 86.88 87 LYS A O 1
ATOM 696 N N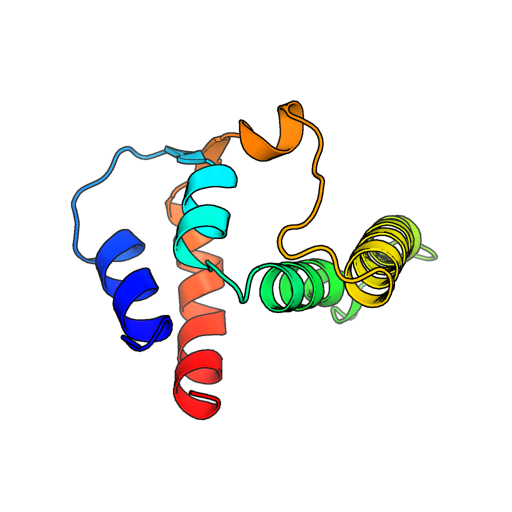 . MET A 1 88 ? -0.399 -2.770 12.084 1.00 87.06 88 MET A N 1
ATOM 697 C CA . MET A 1 88 ? -0.178 -1.351 11.811 1.00 87.06 88 MET A CA 1
ATOM 698 C C . MET A 1 88 ? -1.083 -0.521 12.718 1.00 87.06 88 MET A C 1
ATOM 700 O O . MET A 1 88 ? -2.151 -0.984 13.116 1.00 87.06 88 MET A O 1
ATOM 704 N N . LYS A 1 89 ? -0.677 0.707 13.048 1.00 89.38 89 LYS A N 1
ATOM 705 C CA . LYS A 1 89 ? -1.533 1.613 13.822 1.00 89.38 89 LYS A CA 1
ATOM 706 C C . LYS A 1 89 ? -2.770 1.981 13.002 1.00 89.38 89 LYS A C 1
ATOM 708 O O . LYS A 1 89 ? -2.643 2.327 11.825 1.00 89.38 89 LYS A O 1
ATOM 713 N N . LEU A 1 90 ? -3.940 1.958 13.637 1.00 87.25 90 LEU A N 1
ATOM 714 C CA . LEU A 1 90 ? -5.204 2.378 13.026 1.00 87.25 90 LEU A CA 1
ATOM 715 C C . LEU A 1 90 ? -5.095 3.800 12.451 1.00 87.25 90 LEU A C 1
ATOM 717 O O . LEU A 1 90 ? -5.488 4.041 11.313 1.00 87.25 90 LEU A O 1
A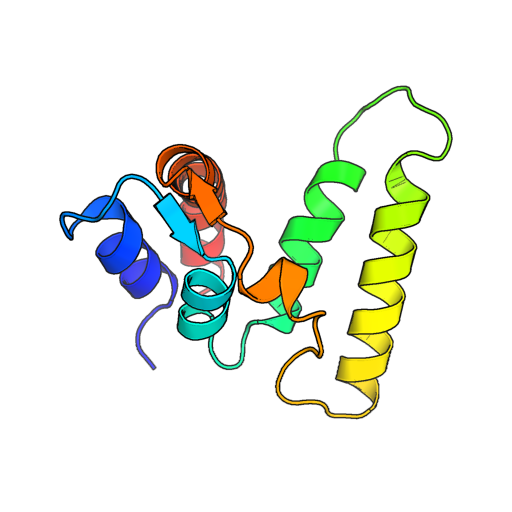TOM 721 N N . GLU A 1 91 ? -4.456 4.703 13.196 1.00 87.06 91 GLU A N 1
ATOM 722 C CA . GLU A 1 91 ? -4.195 6.096 12.809 1.00 87.06 91 GLU A CA 1
ATOM 723 C C . GLU A 1 91 ? -3.454 6.217 11.471 1.00 87.06 91 GLU A C 1
ATOM 725 O O . GLU A 1 91 ? -3.771 7.074 10.647 1.00 87.06 91 GLU A O 1
ATOM 730 N N . THR A 1 92 ? -2.475 5.339 11.225 1.00 86.31 92 THR A N 1
ATOM 731 C CA . THR A 1 92 ? -1.709 5.329 9.974 1.00 86.31 92 THR A CA 1
ATOM 732 C C . THR A 1 92 ? -2.621 4.99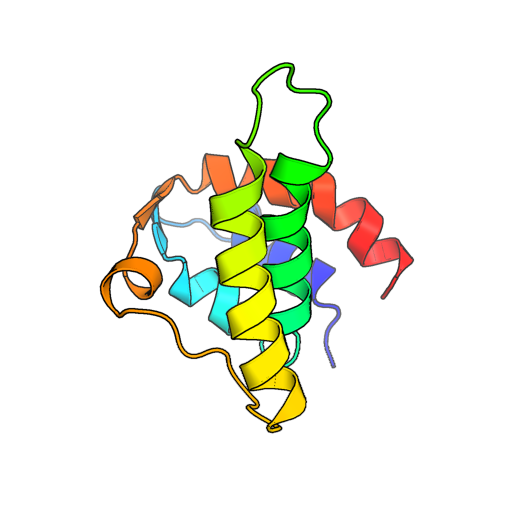8 8.797 1.00 86.31 92 THR A C 1
ATOM 734 O O . THR A 1 92 ? -2.596 5.689 7.780 1.00 86.31 92 THR A O 1
ATOM 737 N N . VAL A 1 93 ? -3.473 3.983 8.951 1.00 87.12 93 VAL A N 1
ATOM 738 C CA . VAL A 1 93 ? -4.434 3.573 7.918 1.00 87.12 93 VAL A CA 1
ATOM 739 C C . VAL A 1 93 ? -5.484 4.656 7.692 1.00 87.12 93 VAL A C 1
ATOM 741 O O . VAL A 1 93 ? -5.739 5.026 6.549 1.00 87.12 93 VAL A O 1
ATOM 744 N N . GLN A 1 94 ? -6.033 5.231 8.762 1.00 88.25 94 GLN A N 1
ATOM 745 C CA . GLN A 1 94 ? -6.953 6.366 8.682 1.00 88.25 94 GLN A CA 1
ATOM 746 C C . GLN A 1 94 ? -6.325 7.566 7.957 1.00 88.25 94 GLN A C 1
ATOM 748 O O . GLN A 1 94 ? -7.005 8.226 7.173 1.00 88.25 94 GLN A O 1
ATOM 753 N N . GLY A 1 95 ? -5.031 7.834 8.167 1.00 87.00 95 GLY A N 1
ATOM 754 C CA . GLY A 1 95 ? -4.284 8.863 7.442 1.00 87.00 95 GLY A CA 1
ATOM 755 C C . GLY A 1 95 ? -4.284 8.628 5.929 1.00 87.00 95 GLY A C 1
ATOM 756 O O . GLY A 1 95 ? -4.673 9.516 5.170 1.00 87.00 95 GLY A O 1
ATOM 757 N N . PHE A 1 96 ? -3.937 7.414 5.489 1.00 83.94 96 PHE A N 1
ATOM 758 C CA . PHE A 1 96 ? -3.994 7.042 4.070 1.00 83.94 96 PHE A CA 1
ATOM 759 C C . PHE A 1 96 ? -5.421 7.097 3.508 1.00 83.94 96 PHE A C 1
ATOM 761 O O . PHE A 1 96 ? -5.634 7.623 2.414 1.00 83.94 96 PHE A O 1
ATOM 768 N N . LEU A 1 97 ? -6.413 6.609 4.259 1.00 87.56 97 LEU A N 1
ATOM 769 C CA . LEU A 1 97 ? -7.815 6.618 3.838 1.00 87.56 97 LEU A CA 1
ATOM 770 C C . LEU A 1 97 ? -8.375 8.035 3.712 1.00 87.56 97 LEU A C 1
ATOM 772 O O . LEU A 1 97 ? -9.109 8.297 2.768 1.00 87.56 97 LEU A O 1
ATOM 776 N N . LYS A 1 98 ? -8.003 8.978 4.584 1.00 88.50 98 LYS A N 1
ATOM 777 C CA . LYS A 1 98 ? -8.423 10.386 4.449 1.00 88.50 98 LYS A CA 1
ATOM 778 C C . LYS A 1 98 ? -7.979 10.999 3.120 1.00 88.50 98 LYS A C 1
ATOM 780 O O . LYS A 1 98 ? -8.720 11.789 2.542 1.00 88.50 98 LYS A O 1
ATOM 785 N N . ILE A 1 99 ? -6.799 10.617 2.632 1.00 85.75 99 ILE A N 1
ATOM 786 C CA . ILE A 1 99 ? -6.253 11.095 1.357 1.00 85.75 99 ILE A CA 1
ATOM 787 C C . ILE A 1 99 ? -6.896 10.348 0.178 1.00 85.75 99 ILE A C 1
ATOM 789 O O . ILE A 1 99 ? -7.245 10.962 -0.830 1.00 85.75 99 ILE A O 1
ATOM 793 N N . GLY A 1 100 ? -7.077 9.029 0.304 1.00 84.31 100 GLY A N 1
ATOM 794 C CA . GLY A 1 100 ? -7.569 8.168 -0.774 1.00 84.31 100 GLY A CA 1
ATOM 795 C C . GLY A 1 100 ? -9.088 8.178 -0.976 1.00 84.31 100 GLY A C 1
ATOM 796 O O . GLY A 1 100 ? -9.547 8.121 -2.114 1.00 84.31 100 GLY A O 1
ATOM 797 N N . LEU A 1 101 ? -9.886 8.282 0.093 1.00 88.44 101 LEU A N 1
ATOM 798 C CA . LEU A 1 101 ? -11.355 8.219 0.040 1.00 88.44 101 LEU A CA 1
ATOM 799 C C . LEU A 1 101 ? -11.989 9.265 -0.897 1.00 88.44 101 LEU A C 1
ATOM 801 O O . LEU A 1 101 ? -12.889 8.887 -1.647 1.00 88.44 101 LEU A O 1
ATOM 805 N N . PRO A 1 102 ? -11.556 10.544 -0.920 1.00 89.25 102 PRO A N 1
ATOM 806 C CA . PRO A 1 102 ? -12.096 11.532 -1.855 1.00 89.25 102 PRO A CA 1
ATOM 807 C C . PRO A 1 102 ? -11.890 11.144 -3.321 1.00 89.25 102 PRO A C 1
ATOM 809 O O . PRO A 1 102 ? -12.777 11.365 -4.142 1.00 89.25 102 PRO A O 1
ATOM 812 N N . TRP A 1 103 ? -10.737 10.552 -3.645 1.00 87.44 103 TRP A N 1
ATOM 813 C CA . TRP A 1 103 ? -10.444 10.047 -4.985 1.00 87.44 103 TRP A CA 1
ATOM 814 C C . TRP A 1 103 ? -11.255 8.794 -5.299 1.00 87.44 103 TRP A C 1
ATOM 816 O O . TRP A 1 103 ? -11.858 8.715 -6.364 1.00 87.44 103 TRP A O 1
ATOM 826 N N . LEU A 1 104 ? -11.342 7.854 -4.354 1.00 85.75 104 LEU A N 1
ATOM 827 C CA . LEU A 1 104 ? -12.119 6.629 -4.524 1.00 85.75 104 LEU A CA 1
ATOM 828 C C . LEU A 1 104 ? -13.600 6.937 -4.789 1.00 85.75 104 LEU A C 1
ATOM 830 O O . LEU A 1 104 ? -14.162 6.416 -5.742 1.00 85.75 104 LEU A O 1
ATOM 834 N N . ARG A 1 105 ? -14.202 7.868 -4.038 1.00 89.62 105 ARG A N 1
ATOM 835 C CA . ARG A 1 105 ? -15.591 8.322 -4.250 1.00 89.62 105 ARG A CA 1
ATOM 836 C C . ARG A 1 105 ? -15.842 9.000 -5.600 1.00 89.62 105 ARG A C 1
ATOM 838 O O . ARG A 1 105 ? -16.997 9.153 -5.971 1.00 89.62 105 ARG A O 1
ATOM 845 N N . ARG A 1 106 ? -14.800 9.492 -6.280 1.00 87.56 106 ARG A N 1
ATOM 846 C CA . ARG A 1 106 ? -14.925 10.070 -7.630 1.00 87.56 106 ARG A CA 1
ATOM 847 C C . ARG A 1 106 ? -14.868 9.009 -8.727 1.00 87.56 106 ARG A C 1
ATOM 849 O O . ARG A 1 106 ? -15.335 9.282 -9.826 1.00 87.56 106 ARG A O 1
ATOM 856 N N . ILE A 1 107 ? -14.237 7.867 -8.454 1.00 86.50 107 ILE A N 1
ATOM 857 C CA . ILE A 1 107 ? -14.020 6.784 -9.424 1.00 86.50 107 ILE A CA 1
ATOM 858 C C . ILE A 1 107 ? -15.118 5.714 -9.310 1.00 86.50 107 ILE A C 1
ATOM 860 O O . ILE A 1 107 ? -15.442 5.067 -10.303 1.00 86.50 107 ILE A O 1
ATOM 864 N N . GLU A 1 108 ? -15.669 5.520 -8.108 1.00 83.12 108 GLU A N 1
ATOM 865 C CA . GLU A 1 108 ? -16.834 4.664 -7.831 1.00 83.12 108 GLU A CA 1
ATOM 866 C C . GLU A 1 108 ? -18.178 5.328 -8.137 1.00 83.12 108 GLU A C 1
ATOM 868 O O . GLU A 1 108 ? -19.089 4.598 -8.592 1.00 83.12 108 GLU A O 1
#

Sequence (108 aa):
MARLSVELQRYFFEEEREPQVRLADILTLAGERIFGFLFVILSLPSALPIPAPGYSIPFAIVIFLLAIQLIVGAKRPWLPNKMMNGKMKLETVQGFLKIGLPWLRRIE

pLDDT: mean 87.35, std 5.42, range [59.59, 97.75]

Solvent-accessible surface area (backbone atoms only — not comparable to full-atom values): 6464 Å² total; per-residue (Å²): 131,82,59,62,54,55,54,52,44,44,65,69,70,69,51,94,69,68,71,58,40,39,47,44,59,57,45,58,74,40,50,82,49,34,65,62,51,52,48,52,63,49,45,49,70,60,71,49,98,64,98,51,90,72,69,44,50,70,40,51,54,54,46,51,55,53,49,51,43,48,75,78,62,49,74,64,83,92,71,59,70,68,58,45,65,32,74,40,52,38,68,61,53,47,53,54,44,69,66,44,39,68,56,46,61,72,76,107

Mean predicted aligned error: 5.35 Å

Nearest PDB structures (foldseek):
  8bw9-assembly1_B  TM=2.313E-01  e=3.294E+00  Drosophila melanogaster

Radius of gyration: 14.59 Å; Cα contacts (8 Å, |Δi|>4): 77; chains: 1; bounding box: 41×29×34 Å

Foldseek 3Di:
DPQLLVVCCCVLPVDDDDQKDAPLVVLVSCQQVNLVVLLCVLCVVVPDPDPDPPPSVVSVVVNVQSVVCVVVPPSGDDDDPCRRRDIDGSVVVVVVSVVCSVVSVVVD

Secondary structure (DSSP, 8-state):
---HHHHHHIIIIIS---SEEEHHHHHHHHGGGHHHHHHHHHHHHHHS----TTTTHHHHHHHHHHHHHHHTT-SS----HHHHT-EEEHHHHHHHHHHHHHHHHHH-